Protein AF-A0A077LXI3-F1 (afdb_monomer_lite)

Foldseek 3Di:
DDDDPDDDDPVVVVVVVVPDDPVVVQVVVLVVVVVVDDDDDQDFDKDKDKDFDPPQADPVRATFIKIWIAGPVPRRTPDMDRQPHPPDRDPPPPPPDDDPDDPDDPDDDPDDDDDDDD

Structure (mmCIF, N/CA/C/O backbone):
data_AF-A0A077LXI3-F1
#
_entry.id   AF-A0A077LXI3-F1
#
loop_
_atom_site.group_PDB
_atom_site.id
_atom_site.type_symbol
_atom_site.label_atom_id
_atom_site.label_alt_id
_atom_site.label_comp_id
_atom_site.label_asym_id
_atom_site.label_entity_id
_atom_site.label_seq_id
_atom_site.pdbx_PDB_ins_code
_atom_site.Cartn_x
_atom_site.Cartn_y
_atom_site.Cartn_z
_atom_site.occupancy
_atom_site.B_iso_or_equiv
_atom_site.auth_seq_id
_atom_site.auth_comp_id
_atom_site.auth_asym_id
_atom_site.auth_atom_id
_atom_site.pdbx_PDB_model_num
ATOM 1 N N . MET A 1 1 ? -21.944 18.401 -13.894 1.00 43.88 1 MET A N 1
ATOM 2 C CA . MET A 1 1 ? -21.636 18.918 -12.540 1.00 43.88 1 MET A CA 1
ATOM 3 C C . MET A 1 1 ? -20.123 18.971 -12.383 1.00 43.88 1 MET A C 1
ATOM 5 O O . MET A 1 1 ? -19.502 17.958 -12.097 1.00 43.88 1 MET A O 1
ATOM 9 N N . GLY A 1 2 ? -19.521 20.111 -12.727 1.00 55.84 2 GLY A N 1
ATOM 10 C CA . GLY A 1 2 ? -18.070 20.259 -12.840 1.00 55.84 2 GLY A CA 1
ATOM 11 C C . GLY A 1 2 ? -17.396 20.485 -11.491 1.00 55.84 2 GLY A C 1
ATOM 12 O O . GLY A 1 2 ? -17.873 21.270 -10.671 1.00 55.84 2 GLY A O 1
ATOM 13 N N . ILE A 1 3 ? -16.256 19.830 -11.287 1.00 61.91 3 ILE A N 1
ATOM 14 C CA . ILE A 1 3 ? -15.313 20.156 -10.220 1.00 61.91 3 ILE A CA 1
ATOM 15 C C . ILE A 1 3 ? -14.849 21.593 -10.484 1.00 61.91 3 ILE A C 1
ATOM 17 O O . ILE A 1 3 ? -14.042 21.846 -11.379 1.00 61.91 3 ILE A O 1
ATOM 21 N N . ARG A 1 4 ? -15.386 22.568 -9.742 1.00 62.28 4 ARG A N 1
ATOM 22 C CA . ARG A 1 4 ? -14.757 23.894 -9.662 1.00 62.28 4 ARG A CA 1
ATOM 23 C C . ARG A 1 4 ? -13.306 23.670 -9.231 1.00 62.28 4 ARG A C 1
ATOM 25 O O . ARG A 1 4 ? -13.079 22.840 -8.358 1.00 62.28 4 ARG A O 1
ATOM 32 N N . ARG A 1 5 ? -12.345 24.379 -9.840 1.00 68.12 5 ARG A N 1
ATOM 33 C CA . ARG A 1 5 ? -10.881 24.264 -9.632 1.00 68.12 5 ARG A CA 1
ATOM 34 C C . ARG A 1 5 ? -10.416 24.629 -8.206 1.00 68.12 5 ARG A C 1
ATOM 36 O O . ARG A 1 5 ? -9.508 25.431 -8.026 1.00 68.12 5 ARG A O 1
ATOM 43 N N . ARG A 1 6 ? -11.054 24.088 -7.173 1.00 82.44 6 ARG A N 1
ATOM 44 C CA . ARG A 1 6 ? -10.680 24.231 -5.773 1.00 82.44 6 ARG A CA 1
ATOM 45 C C . ARG A 1 6 ? -10.464 22.822 -5.225 1.00 82.44 6 ARG A C 1
ATOM 47 O O . ARG A 1 6 ? -11.390 22.014 -5.305 1.00 82.44 6 ARG A O 1
ATOM 54 N N . PRO A 1 7 ? -9.263 22.502 -4.718 1.00 84.25 7 PRO A N 1
ATOM 55 C CA . PRO A 1 7 ? -9.005 21.186 -4.159 1.00 84.25 7 PRO A CA 1
ATOM 56 C C . PRO A 1 7 ? -9.970 20.915 -2.993 1.00 84.25 7 PRO A C 1
ATOM 58 O O . PRO A 1 7 ? -10.350 21.853 -2.280 1.00 84.25 7 PRO A O 1
ATOM 61 N N . PRO A 1 8 ? -10.401 19.657 -2.802 1.00 89.44 8 PRO A N 1
ATOM 62 C CA . PRO A 1 8 ? -11.262 19.296 -1.687 1.00 89.44 8 PRO A CA 1
ATOM 63 C C . PRO A 1 8 ? -10.577 19.634 -0.360 1.00 89.44 8 PRO A C 1
ATOM 65 O O . PRO A 1 8 ? -9.361 19.512 -0.215 1.00 89.44 8 PRO A O 1
ATOM 68 N N . SER A 1 9 ? -11.368 20.047 0.628 1.00 92.88 9 SER A N 1
ATOM 69 C CA . SER A 1 9 ? -10.856 20.262 1.978 1.00 92.88 9 SER A CA 1
ATOM 70 C C . SER A 1 9 ? -10.458 18.931 2.625 1.00 92.88 9 SER A C 1
ATOM 72 O O . SER A 1 9 ? -10.960 17.863 2.260 1.00 92.88 9 SER A O 1
ATOM 74 N N . LEU A 1 10 ? -9.587 18.989 3.634 1.00 93.75 10 LEU A 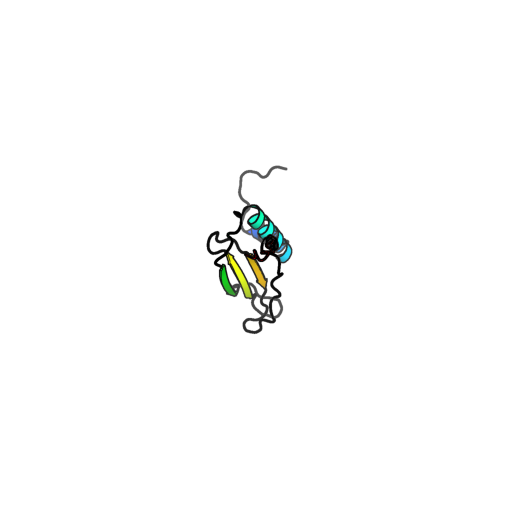N 1
ATOM 75 C CA . LEU A 1 10 ? -9.172 17.806 4.393 1.00 93.75 10 LEU A CA 1
ATOM 76 C C . LEU A 1 10 ? -10.364 16.975 4.923 1.00 93.75 10 LEU A C 1
ATOM 78 O O . LEU A 1 10 ? -10.335 15.754 4.762 1.00 93.75 10 LEU A O 1
ATOM 82 N N . PRO A 1 11 ? -11.436 17.568 5.495 1.00 95.75 11 PRO A N 1
ATOM 83 C CA . PRO A 1 11 ? -12.615 16.805 5.908 1.00 95.75 11 PRO A CA 1
ATOM 84 C C . PRO A 1 11 ? -13.286 16.039 4.765 1.00 95.75 11 PRO A C 1
ATOM 86 O O . PRO A 1 11 ? -13.737 14.913 4.973 1.00 95.75 11 PRO A O 1
ATOM 89 N N . THR A 1 12 ? -13.329 16.622 3.564 1.00 94.38 12 THR A N 1
ATOM 90 C CA . THR A 1 12 ? -13.887 15.968 2.375 1.00 94.38 12 THR A CA 1
ATOM 91 C C . THR A 1 12 ? -13.044 14.761 1.982 1.00 94.38 12 THR A C 1
ATOM 93 O O . THR A 1 12 ? -13.590 13.671 1.828 1.00 94.38 12 THR A O 1
ATOM 96 N N . VAL A 1 13 ? -11.719 14.923 1.903 1.00 93.38 13 VAL A N 1
ATOM 97 C CA . VAL A 1 13 ? -10.796 13.814 1.602 1.00 93.38 13 VAL A CA 1
ATOM 98 C C . VAL A 1 13 ? -10.927 12.704 2.645 1.00 93.38 13 VAL A C 1
ATOM 100 O O . VAL A 1 13 ? -11.098 11.540 2.295 1.00 93.38 13 VAL A O 1
ATOM 103 N N . ARG A 1 14 ? -10.930 13.061 3.935 1.00 92.50 14 ARG A N 1
ATOM 104 C CA . ARG A 1 14 ? -11.072 12.097 5.031 1.00 92.50 14 ARG A CA 1
ATOM 105 C C . ARG A 1 14 ? -12.376 11.308 4.938 1.00 92.50 14 ARG A C 1
ATOM 107 O O . ARG A 1 14 ? -12.354 10.101 5.138 1.00 92.50 14 ARG A O 1
ATOM 114 N N . ARG A 1 15 ? -13.502 11.965 4.647 1.00 94.94 15 ARG A N 1
ATOM 115 C CA . ARG A 1 15 ? -14.808 11.296 4.551 1.00 94.94 15 ARG A CA 1
ATOM 116 C C . ARG A 1 15 ? -14.838 10.272 3.420 1.00 94.94 15 ARG A C 1
ATOM 118 O O . ARG A 1 15 ? -15.344 9.178 3.628 1.00 94.94 15 ARG A O 1
ATOM 125 N N . VAL A 1 16 ? -14.273 10.617 2.264 1.00 94.12 16 VAL A N 1
ATOM 126 C CA . VAL A 1 16 ? -14.176 9.695 1.125 1.00 94.12 16 VAL A CA 1
ATOM 127 C C . VAL A 1 16 ? -13.303 8.497 1.486 1.00 94.12 16 VAL A C 1
ATOM 129 O O . VAL A 1 16 ? -13.747 7.368 1.339 1.00 94.12 16 VAL A O 1
ATOM 132 N N . LEU A 1 17 ? -12.105 8.726 2.032 1.00 92.19 17 LEU A N 1
ATOM 133 C CA . LEU A 1 17 ? -11.189 7.637 2.389 1.00 92.19 17 LEU A CA 1
ATOM 134 C C . LEU A 1 17 ? -11.747 6.703 3.471 1.00 92.19 17 LEU A C 1
ATOM 136 O O . LEU A 1 17 ? -11.456 5.515 3.448 1.00 92.19 17 LEU A O 1
ATOM 140 N N . LEU A 1 18 ? -12.559 7.213 4.402 1.00 91.69 18 LEU A N 1
ATOM 141 C CA . LEU A 1 18 ? -13.228 6.385 5.413 1.00 91.69 18 LEU A CA 1
ATOM 142 C C . LEU A 1 18 ? -14.401 5.563 4.858 1.00 91.69 18 LEU A C 1
ATOM 144 O O . LEU A 1 18 ? -14.842 4.635 5.528 1.00 91.69 18 LEU A O 1
ATOM 148 N N . GLY A 1 19 ? -14.927 5.917 3.684 1.00 94.25 19 GLY A N 1
ATOM 149 C CA . GLY A 1 19 ? -16.051 5.226 3.050 1.00 94.25 19 GLY A CA 1
ATOM 150 C C . GLY A 1 19 ? -15.650 4.161 2.027 1.00 94.25 19 GLY A C 1
ATOM 151 O O . GLY A 1 19 ? -16.532 3.525 1.459 1.00 94.25 19 GLY A O 1
ATOM 152 N N . VAL A 1 20 ? -14.355 3.983 1.758 1.00 94.44 20 VAL A N 1
ATOM 153 C CA . VAL A 1 20 ? -13.841 3.022 0.771 1.00 94.44 20 VAL A CA 1
ATOM 154 C C . VAL A 1 20 ? -13.243 1.815 1.490 1.00 94.44 20 VAL A C 1
ATOM 156 O O . VAL A 1 20 ? -12.597 1.965 2.528 1.00 94.44 20 VAL A O 1
ATOM 159 N N . ASP A 1 21 ? -13.441 0.622 0.926 1.00 90.88 21 ASP A N 1
ATOM 160 C CA . ASP A 1 21 ? -12.775 -0.590 1.398 1.00 90.88 21 ASP A CA 1
ATOM 161 C C . ASP A 1 21 ? -11.243 -0.438 1.248 1.00 90.88 21 ASP A C 1
ATOM 163 O O . ASP A 1 21 ? -10.752 -0.201 0.136 1.00 90.88 21 ASP A O 1
ATOM 167 N N . PRO A 1 22 ? -10.474 -0.537 2.346 1.00 87.06 22 PRO A N 1
ATOM 168 C CA . PRO A 1 22 ? -9.038 -0.288 2.318 1.00 87.06 22 PRO A CA 1
ATOM 169 C C . PRO A 1 22 ? -8.261 -1.335 1.513 1.00 87.06 22 PRO A C 1
ATOM 171 O O . PRO A 1 22 ? -7.255 -0.979 0.900 1.00 87.06 22 PRO A O 1
ATOM 174 N N . ASP A 1 23 ? -8.714 -2.590 1.481 1.00 88.19 23 ASP A N 1
ATOM 175 C CA . ASP A 1 23 ? -8.040 -3.666 0.754 1.00 88.19 23 ASP A CA 1
ATOM 176 C C . ASP A 1 23 ? -8.285 -3.523 -0.757 1.00 88.19 23 ASP A C 1
ATOM 178 O O . ASP A 1 23 ? -7.371 -3.711 -1.564 1.00 88.19 23 ASP A O 1
ATOM 182 N N . VAL A 1 24 ? -9.494 -3.106 -1.157 1.00 92.69 24 VAL A N 1
ATOM 183 C CA . VAL A 1 24 ? -9.801 -2.786 -2.563 1.00 92.69 24 VAL A CA 1
ATOM 184 C C . VAL A 1 24 ? -8.998 -1.575 -3.036 1.00 92.69 24 VAL A C 1
ATOM 186 O O . VAL A 1 24 ? -8.430 -1.605 -4.129 1.00 92.69 24 VAL A O 1
ATOM 189 N N . LEU A 1 25 ? -8.921 -0.515 -2.224 1.00 92.25 25 LEU A N 1
ATOM 190 C CA . LEU A 1 25 ? -8.135 0.673 -2.559 1.00 92.25 25 LEU A CA 1
ATOM 191 C C . LEU A 1 25 ? -6.647 0.335 -2.731 1.00 92.25 25 LEU A C 1
ATOM 193 O O . LEU A 1 25 ? -6.043 0.765 -3.713 1.00 92.25 25 LEU A O 1
ATOM 197 N N . ASP A 1 26 ? -6.072 -0.448 -1.813 1.00 89.94 26 ASP A N 1
ATOM 198 C CA . ASP A 1 26 ? -4.677 -0.899 -1.897 1.00 89.94 26 ASP A CA 1
ATOM 199 C C . ASP A 1 26 ? -4.430 -1.713 -3.175 1.00 89.94 26 ASP A C 1
ATOM 201 O O . ASP A 1 26 ? -3.482 -1.435 -3.910 1.00 89.94 26 ASP A O 1
ATOM 205 N N . ALA A 1 27 ? -5.333 -2.640 -3.515 1.00 90.25 27 ALA A N 1
ATOM 206 C CA . ALA A 1 27 ? -5.228 -3.451 -4.727 1.00 90.25 27 ALA A CA 1
ATOM 207 C C . ALA A 1 27 ? -5.280 -2.612 -6.016 1.00 90.25 27 ALA A C 1
ATOM 209 O O . ALA A 1 27 ? -4.481 -2.836 -6.928 1.00 90.25 27 ALA A O 1
ATOM 210 N N . VAL A 1 28 ? -6.189 -1.633 -6.097 1.00 94.62 28 VAL A N 1
ATOM 211 C CA . VAL A 1 28 ? -6.311 -0.743 -7.265 1.00 94.62 28 VAL A CA 1
ATOM 212 C C . VAL A 1 28 ? -5.075 0.141 -7.411 1.00 94.62 28 VAL A C 1
ATOM 214 O O . VAL A 1 28 ? -4.531 0.257 -8.510 1.00 94.62 28 VAL A O 1
ATOM 217 N N . LEU A 1 29 ? -4.599 0.738 -6.315 1.00 92.50 29 LEU A N 1
ATOM 218 C CA . LEU A 1 29 ? -3.390 1.562 -6.330 1.00 92.50 29 LEU A CA 1
ATOM 219 C C . LEU A 1 29 ? -2.157 0.738 -6.700 1.00 92.50 29 LEU A C 1
ATOM 221 O O . LEU A 1 29 ? -1.344 1.182 -7.509 1.00 92.50 29 LEU A O 1
ATOM 225 N N . HIS A 1 30 ? -2.036 -0.473 -6.157 1.00 91.12 30 HIS A N 1
ATOM 226 C CA . HIS A 1 30 ? -0.953 -1.385 -6.494 1.00 91.12 30 HIS A CA 1
ATOM 227 C C . HIS A 1 30 ? -0.983 -1.778 -7.977 1.00 91.12 30 HIS A C 1
ATOM 229 O O . HIS A 1 30 ? 0.049 -1.712 -8.644 1.00 91.12 30 HIS A O 1
ATOM 235 N N . ALA A 1 31 ? -2.156 -2.120 -8.521 1.00 92.38 31 ALA A N 1
ATOM 236 C CA . ALA A 1 31 ? -2.313 -2.449 -9.937 1.00 92.38 31 ALA A CA 1
ATOM 237 C C . ALA A 1 31 ? -1.964 -1.263 -10.850 1.00 92.38 31 ALA A C 1
ATOM 239 O O . ALA A 1 31 ? -1.264 -1.439 -11.847 1.00 92.38 31 ALA A O 1
ATOM 240 N N . TRP A 1 32 ? -2.400 -0.052 -10.491 1.00 94.81 32 TRP A N 1
ATOM 241 C CA . TRP A 1 32 ? -2.049 1.163 -11.223 1.00 94.81 32 TRP A CA 1
ATOM 242 C C . TRP A 1 32 ? -0.537 1.414 -11.212 1.00 94.81 32 TRP A C 1
ATOM 244 O O . TRP A 1 32 ? 0.061 1.591 -12.271 1.00 94.81 32 TRP A O 1
ATOM 254 N N . LEU A 1 33 ? 0.105 1.342 -10.041 1.00 93.25 33 LEU A N 1
ATOM 255 C CA . LEU A 1 33 ? 1.555 1.509 -9.927 1.00 93.25 33 LEU A CA 1
ATOM 256 C C . LEU A 1 33 ? 2.313 0.458 -10.742 1.00 93.25 33 LEU A C 1
ATOM 258 O O . LEU A 1 33 ? 3.256 0.805 -11.451 1.00 93.25 33 LEU A O 1
ATOM 262 N N . ALA A 1 34 ? 1.880 -0.804 -10.691 1.00 89.31 34 ALA A N 1
ATOM 263 C CA . ALA A 1 34 ? 2.469 -1.888 -11.468 1.00 89.31 34 ALA A CA 1
ATOM 264 C C . ALA A 1 34 ? 2.352 -1.652 -12.982 1.00 89.31 34 ALA A C 1
ATOM 266 O O . ALA A 1 34 ? 3.302 -1.932 -13.708 1.00 89.31 34 ALA A O 1
ATOM 267 N N . ALA A 1 35 ? 1.232 -1.093 -13.452 1.00 91.94 35 ALA A N 1
ATOM 268 C CA . ALA A 1 35 ? 1.038 -0.749 -14.860 1.00 91.94 35 ALA A CA 1
ATOM 269 C C . ALA A 1 35 ? 1.929 0.417 -15.326 1.00 91.94 35 ALA A C 1
ATOM 271 O O . ALA A 1 35 ? 2.272 0.496 -16.502 1.00 91.94 35 ALA A O 1
ATOM 272 N N . THR A 1 36 ? 2.317 1.313 -14.414 1.00 90.25 36 THR A N 1
ATOM 273 C CA . THR A 1 36 ? 3.232 2.435 -14.702 1.00 90.25 36 THR A CA 1
ATOM 274 C C . THR A 1 36 ? 4.708 2.108 -14.465 1.00 90.25 36 THR A C 1
ATOM 276 O O . THR A 1 36 ? 5.579 2.921 -14.772 1.00 90.25 36 THR A O 1
ATOM 279 N N . ALA A 1 37 ? 5.003 0.941 -13.890 1.00 88.69 37 ALA A N 1
ATOM 280 C CA . ALA A 1 37 ? 6.358 0.558 -13.536 1.00 88.69 37 ALA A CA 1
ATOM 281 C C . ALA A 1 37 ? 7.173 0.174 -14.784 1.00 88.69 37 ALA A C 1
ATOM 283 O O . ALA A 1 37 ? 6.643 -0.462 -15.699 1.00 88.69 37 ALA A O 1
ATOM 284 N N . PRO A 1 38 ? 8.481 0.484 -14.819 1.00 87.06 38 PRO A N 1
ATOM 285 C CA . PRO A 1 38 ? 9.363 -0.067 -15.839 1.00 87.06 38 PRO A CA 1
ATOM 286 C C . PRO A 1 38 ? 9.413 -1.597 -15.739 1.00 87.06 38 PRO A C 1
ATOM 288 O O . PRO A 1 38 ? 9.173 -2.180 -14.674 1.00 87.06 38 PRO A O 1
ATOM 291 N N . ALA A 1 39 ? 9.766 -2.252 -16.849 1.00 86.12 39 ALA A N 1
ATOM 292 C CA . ALA A 1 39 ? 9.926 -3.700 -16.878 1.00 86.12 39 ALA A CA 1
ATOM 293 C C . ALA A 1 39 ? 10.902 -4.158 -15.773 1.00 86.12 39 ALA A C 1
ATOM 295 O O . ALA A 1 39 ? 11.963 -3.551 -15.595 1.00 86.12 39 ALA A O 1
ATOM 296 N N . PRO A 1 40 ? 10.562 -5.212 -15.010 1.00 82.19 40 PRO A N 1
ATOM 297 C CA . PRO A 1 40 ? 11.417 -5.681 -13.934 1.00 82.19 40 PRO A CA 1
ATOM 298 C C . PRO A 1 40 ? 12.744 -6.205 -14.491 1.00 82.19 40 PRO A C 1
ATOM 300 O O . PRO A 1 40 ? 12.771 -6.968 -15.456 1.00 82.19 40 PRO A O 1
ATOM 303 N N . ALA A 1 41 ? 13.847 -5.830 -13.844 1.00 84.12 41 ALA A N 1
ATOM 304 C CA . ALA A 1 41 ? 15.147 -6.431 -14.106 1.00 84.12 41 ALA A CA 1
ATOM 305 C C . ALA A 1 41 ? 15.143 -7.932 -13.754 1.00 84.12 41 ALA A C 1
ATOM 307 O O . ALA A 1 41 ? 14.332 -8.396 -12.948 1.00 84.12 41 ALA A O 1
ATOM 308 N N . ALA A 1 42 ? 16.091 -8.688 -14.321 1.00 87.12 42 ALA A N 1
ATOM 309 C CA . ALA A 1 42 ? 16.244 -10.123 -14.050 1.00 87.12 42 ALA A CA 1
ATOM 310 C C . ALA A 1 42 ? 16.406 -10.433 -12.549 1.00 87.12 42 ALA A C 1
ATOM 312 O O . ALA A 1 42 ? 15.938 -11.464 -12.067 1.00 87.12 42 ALA A O 1
ATOM 313 N N . PHE A 1 43 ? 17.027 -9.508 -11.812 1.00 86.94 43 PHE A N 1
ATOM 314 C CA . PHE A 1 43 ? 17.099 -9.514 -10.358 1.00 86.94 43 PHE A CA 1
ATOM 315 C C . PHE A 1 43 ? 16.576 -8.191 -9.814 1.00 86.94 43 PHE A C 1
ATOM 317 O O . PHE A 1 43 ? 16.875 -7.126 -10.353 1.00 86.94 43 PHE A O 1
ATOM 324 N N . ARG A 1 44 ? 15.824 -8.260 -8.714 1.00 89.06 44 ARG A N 1
ATOM 325 C CA . ARG A 1 44 ? 15.265 -7.090 -8.039 1.00 89.06 44 ARG A CA 1
ATOM 326 C C . ARG A 1 44 ? 15.753 -7.044 -6.597 1.00 89.06 44 ARG A C 1
ATOM 328 O O . ARG A 1 44 ? 15.482 -7.958 -5.822 1.00 89.06 44 ARG A O 1
ATOM 335 N N . ALA A 1 45 ? 16.426 -5.957 -6.235 1.00 94.06 45 ALA A N 1
ATOM 336 C CA . ALA A 1 45 ? 16.695 -5.640 -4.839 1.00 94.06 45 ALA A CA 1
ATOM 337 C C . ALA A 1 45 ? 15.411 -5.114 -4.186 1.00 94.06 45 ALA A C 1
ATOM 339 O O . ALA A 1 45 ? 14.777 -4.193 -4.705 1.00 94.06 45 ALA A O 1
ATOM 340 N N . VAL A 1 46 ? 15.026 -5.691 -3.048 1.00 94.44 46 VAL A N 1
ATOM 341 C CA . VAL A 1 46 ? 13.810 -5.307 -2.326 1.00 94.44 46 VAL A CA 1
ATOM 342 C C . VAL A 1 46 ? 14.139 -4.838 -0.918 1.00 94.44 46 VAL A C 1
ATOM 344 O O . VAL A 1 46 ? 14.981 -5.419 -0.237 1.00 94.44 46 VAL A O 1
ATOM 347 N N . ALA A 1 47 ? 13.458 -3.785 -0.484 1.00 95.06 47 ALA A N 1
ATOM 348 C CA . ALA A 1 47 ? 13.411 -3.371 0.907 1.00 95.06 47 ALA A CA 1
ATOM 349 C C . ALA A 1 47 ? 12.169 -3.972 1.566 1.00 95.06 47 ALA A C 1
ATOM 351 O O . ALA A 1 47 ? 11.118 -4.091 0.936 1.00 95.06 47 ALA A O 1
ATOM 352 N N . VAL A 1 48 ? 12.295 -4.335 2.837 1.00 94.12 48 VAL A N 1
ATOM 353 C CA . VAL A 1 48 ? 11.214 -4.912 3.632 1.00 94.12 48 VAL A CA 1
ATOM 354 C C . VAL A 1 48 ? 11.083 -4.097 4.909 1.00 94.12 48 VAL A C 1
ATOM 356 O O . VAL A 1 48 ? 12.088 -3.837 5.567 1.00 94.12 48 VAL A O 1
ATOM 359 N N . ASP A 1 49 ? 9.865 -3.683 5.248 1.00 90.00 49 ASP A N 1
ATOM 360 C CA . ASP A 1 49 ? 9.613 -2.843 6.419 1.00 90.00 49 ASP A CA 1
ATOM 361 C C . ASP A 1 49 ? 8.328 -3.246 7.151 1.00 90.00 49 ASP A C 1
ATOM 363 O O . ASP A 1 49 ? 7.340 -3.670 6.551 1.00 90.00 49 ASP A O 1
ATOM 367 N N . GLY A 1 50 ? 8.352 -3.092 8.474 1.00 90.88 50 GLY A N 1
ATOM 368 C CA . GLY A 1 50 ? 7.235 -3.358 9.367 1.00 90.88 50 GLY A CA 1
ATOM 369 C C . GLY A 1 50 ? 6.825 -2.086 10.100 1.00 90.88 50 GLY A C 1
ATOM 370 O O . GLY A 1 50 ? 7.520 -1.639 11.011 1.00 90.88 50 GLY A O 1
ATOM 371 N N . LYS A 1 51 ? 5.659 -1.526 9.769 1.00 90.12 51 LYS A N 1
ATOM 372 C CA . LYS A 1 51 ? 5.152 -0.288 10.375 1.00 90.12 51 LYS A CA 1
ATOM 373 C C . LYS A 1 51 ? 4.008 -0.553 11.341 1.00 90.12 51 LYS A C 1
ATOM 375 O O . LYS A 1 51 ? 3.105 -1.338 11.080 1.00 90.12 51 LYS A O 1
ATOM 380 N N . THR A 1 52 ? 4.015 0.159 12.464 1.00 91.62 52 THR A N 1
ATOM 381 C CA . THR A 1 52 ? 2.861 0.229 13.371 1.00 91.62 52 TH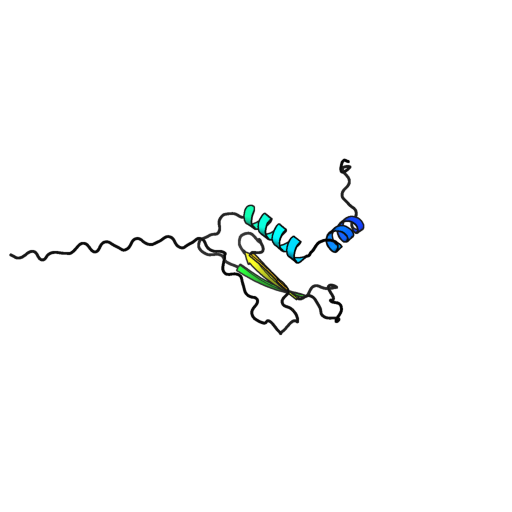R A CA 1
ATOM 382 C C . THR A 1 52 ? 2.150 1.555 13.151 1.00 91.62 52 THR A C 1
ATOM 384 O O . THR A 1 52 ? 2.707 2.612 13.447 1.00 91.62 52 THR A O 1
ATOM 387 N N . CYS A 1 53 ? 0.921 1.516 12.648 1.00 88.69 53 CYS A N 1
ATOM 388 C CA . CYS A 1 53 ? 0.169 2.721 12.323 1.00 88.69 53 CYS A CA 1
ATOM 389 C C . CYS A 1 53 ? -0.291 3.430 13.608 1.00 88.69 53 CYS A C 1
ATOM 391 O O . CYS A 1 53 ? -1.113 2.924 14.378 1.00 88.69 53 CYS A O 1
ATOM 393 N N . ARG A 1 54 ? 0.244 4.627 13.873 1.00 87.69 54 ARG A N 1
ATOM 394 C CA . ARG A 1 54 ? -0.170 5.446 15.022 1.00 87.69 54 ARG A CA 1
ATOM 395 C C . ARG A 1 54 ? -1.621 5.897 14.834 1.00 87.69 54 ARG A C 1
ATOM 397 O O . ARG A 1 54 ? -1.967 6.445 13.798 1.00 87.69 54 ARG A O 1
ATOM 404 N N . GLY A 1 55 ? -2.464 5.680 15.844 1.00 86.25 55 GLY A N 1
ATOM 405 C CA . GLY A 1 55 ? -3.877 6.084 15.819 1.00 86.25 55 GLY A CA 1
ATOM 406 C C . GLY A 1 55 ? -4.818 5.107 15.105 1.00 86.25 55 GLY A C 1
ATOM 407 O O . GLY A 1 55 ? -6.014 5.151 15.368 1.00 86.25 55 GLY A O 1
ATOM 408 N N . ALA A 1 56 ? -4.300 4.175 14.298 1.00 86.88 56 ALA A N 1
ATOM 409 C CA . ALA A 1 56 ? -5.087 3.102 13.693 1.00 86.88 56 ALA A CA 1
ATOM 410 C C . ALA A 1 56 ? -5.303 1.974 14.712 1.00 86.88 56 ALA A C 1
ATOM 412 O O . ALA A 1 56 ? -4.555 0.990 14.758 1.00 86.88 56 ALA A O 1
ATOM 413 N N . ARG A 1 57 ? -6.288 2.178 15.589 1.00 88.12 57 ARG A N 1
ATOM 414 C CA . ARG A 1 57 ? -6.738 1.187 16.567 1.00 88.12 57 ARG A CA 1
ATOM 415 C C . ARG A 1 57 ? -7.946 0.446 16.021 1.00 88.12 57 ARG A C 1
ATOM 417 O O . ARG A 1 57 ? -8.854 1.061 15.469 1.00 88.12 57 ARG A O 1
ATOM 424 N N . ARG A 1 58 ? -7.937 -0.865 16.189 1.00 85.06 58 ARG A N 1
ATOM 425 C CA . ARG A 1 58 ? -9.088 -1.720 15.936 1.00 85.06 58 ARG A CA 1
ATOM 426 C C . ARG A 1 58 ? -10.023 -1.718 17.170 1.00 85.06 58 ARG A C 1
ATOM 428 O O . ARG A 1 58 ? -9.625 -1.215 18.229 1.00 85.06 58 ARG A O 1
ATOM 435 N N . PRO A 1 59 ? -11.269 -2.222 17.048 1.00 86.88 59 PRO A N 1
ATOM 436 C CA . PRO A 1 59 ? -12.264 -2.174 18.131 1.00 86.88 59 PRO A CA 1
ATOM 437 C C . PRO A 1 59 ? -11.850 -2.892 19.425 1.00 86.88 59 PRO A C 1
ATOM 439 O O . PRO A 1 59 ? -12.253 -2.503 20.513 1.00 86.88 59 PRO A O 1
ATOM 442 N N . GLU A 1 60 ? -11.008 -3.912 19.313 1.00 86.50 60 GLU A N 1
ATOM 443 C CA . GLU A 1 60 ? -10.414 -4.686 20.412 1.00 86.50 60 GLU A CA 1
ATOM 444 C C . GLU A 1 60 ? -9.190 -3.998 21.070 1.00 86.50 60 GLU A C 1
ATOM 446 O O . GLU A 1 60 ? -8.505 -4.587 21.906 1.00 86.50 60 GLU A O 1
ATOM 451 N N . GLY A 1 61 ? -8.873 -2.758 20.674 1.00 87.12 61 GLY A N 1
ATOM 452 C CA . GLY A 1 61 ? -7.762 -1.958 21.187 1.00 87.12 61 GLY A CA 1
ATOM 453 C C . GLY A 1 61 ? -6.389 -2.259 20.575 1.00 87.12 61 GLY A C 1
ATOM 454 O O . GLY A 1 61 ? -5.417 -1.571 20.916 1.00 87.12 61 GLY A O 1
ATOM 455 N N . SER A 1 62 ? -6.279 -3.230 19.662 1.00 87.81 62 SER A N 1
ATOM 456 C CA . SER A 1 62 ? -5.011 -3.563 19.009 1.00 87.81 62 SER A CA 1
ATOM 457 C C . SER A 1 62 ? -4.640 -2.522 17.950 1.00 87.81 62 SER A C 1
ATOM 459 O O . SER A 1 62 ? -5.486 -1.794 17.423 1.00 87.81 62 SER A O 1
ATOM 461 N N . ARG A 1 63 ? -3.343 -2.397 17.657 1.00 89.88 63 ARG A N 1
ATOM 462 C CA . ARG A 1 63 ? -2.858 -1.490 16.610 1.00 89.88 63 ARG A CA 1
ATOM 463 C C . ARG A 1 63 ? -2.800 -2.219 15.276 1.00 89.88 63 ARG A C 1
ATOM 465 O O . ARG A 1 63 ? -2.494 -3.406 15.222 1.00 89.88 63 ARG A O 1
ATOM 472 N N . VAL A 1 64 ? -3.024 -1.482 14.195 1.00 89.00 64 VAL A N 1
ATOM 473 C CA . VAL A 1 64 ? -2.737 -1.978 12.849 1.00 89.00 64 VAL A CA 1
ATOM 474 C C . VAL A 1 64 ? -1.222 -2.044 12.652 1.00 89.00 64 VAL A C 1
ATOM 476 O O . VAL A 1 64 ? -0.518 -1.038 12.792 1.00 89.00 64 VAL A O 1
ATOM 479 N N . HIS A 1 65 ? -0.733 -3.239 12.329 1.00 89.56 65 HIS A N 1
ATOM 480 C CA . HIS A 1 65 ? 0.653 -3.483 11.954 1.00 89.56 65 HIS A CA 1
ATOM 481 C C . HIS A 1 65 ? 0.698 -3.885 10.484 1.00 89.56 65 HIS A C 1
ATOM 483 O O . HIS A 1 65 ? 0.035 -4.835 10.074 1.00 89.56 65 HIS A O 1
ATOM 489 N N . LEU A 1 66 ? 1.467 -3.151 9.694 1.00 90.00 66 LEU A N 1
ATOM 490 C CA . LEU A 1 66 ? 1.644 -3.390 8.272 1.00 90.00 66 LEU A CA 1
ATOM 491 C C . LEU A 1 66 ? 3.041 -3.939 8.029 1.00 90.00 66 LEU A C 1
ATOM 493 O O . LEU A 1 66 ? 4.001 -3.502 8.663 1.00 90.00 66 LEU A O 1
ATOM 497 N N . PHE A 1 67 ? 3.142 -4.878 7.102 1.00 92.75 67 PHE A N 1
ATOM 498 C CA . PHE A 1 67 ? 4.404 -5.376 6.582 1.00 92.75 67 PHE A CA 1
ATOM 499 C C . PHE A 1 67 ? 4.402 -5.167 5.077 1.00 92.75 67 PHE A C 1
ATOM 501 O O . PHE A 1 67 ? 3.456 -5.589 4.408 1.00 92.75 67 PHE A O 1
ATOM 508 N N . SER A 1 68 ? 5.418 -4.495 4.551 1.00 91.81 68 SER A N 1
ATOM 509 C CA . SER A 1 68 ? 5.492 -4.141 3.138 1.00 91.81 68 SER A CA 1
ATOM 510 C C . SER A 1 68 ? 6.830 -4.513 2.523 1.00 91.81 68 SER A C 1
ATOM 512 O O . SER A 1 68 ? 7.860 -4.588 3.195 1.00 91.81 68 SER A O 1
ATOM 514 N N . ILE A 1 69 ? 6.786 -4.758 1.216 1.00 94.44 69 ILE A N 1
ATOM 515 C CA . ILE A 1 69 ? 7.954 -4.994 0.374 1.00 94.44 69 ILE A CA 1
ATOM 516 C C . ILE A 1 69 ? 7.965 -3.913 -0.699 1.00 94.44 69 ILE A C 1
ATOM 518 O O . ILE A 1 69 ? 6.944 -3.661 -1.336 1.00 94.44 69 ILE A O 1
ATOM 522 N N . VAL A 1 70 ? 9.114 -3.286 -0.914 1.00 93.06 70 VAL A N 1
ATOM 523 C CA . VAL A 1 70 ? 9.286 -2.178 -1.855 1.00 93.06 70 VAL A CA 1
ATOM 524 C C . VAL A 1 70 ? 10.455 -2.485 -2.780 1.00 93.06 70 VAL A C 1
ATOM 526 O O . VAL A 1 70 ? 11.524 -2.882 -2.318 1.00 93.06 70 VAL A O 1
ATOM 529 N N . ASP A 1 71 ? 10.270 -2.308 -4.086 1.00 92.50 71 ASP A N 1
ATOM 530 C CA . ASP A 1 71 ? 11.372 -2.361 -5.047 1.00 92.50 71 ASP A CA 1
ATOM 531 C C . ASP A 1 71 ? 12.330 -1.200 -4.776 1.00 92.50 71 ASP A C 1
ATOM 533 O O . ASP A 1 71 ? 11.931 -0.034 -4.800 1.00 92.50 71 ASP A O 1
ATOM 537 N N . ARG A 1 72 ? 13.603 -1.496 -4.500 1.00 92.38 72 ARG A N 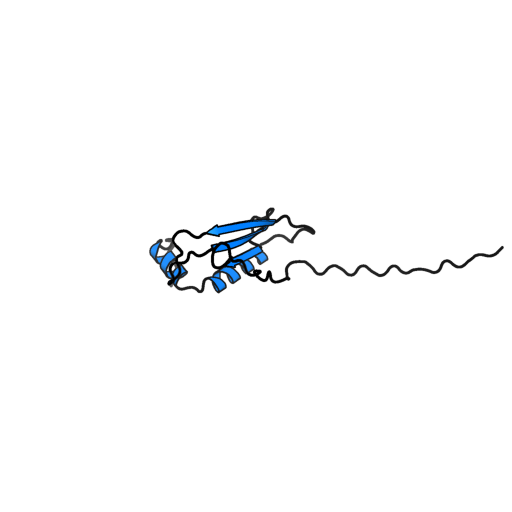1
ATOM 538 C CA . ARG A 1 72 ? 14.541 -0.454 -4.088 1.00 92.38 72 ARG A CA 1
ATOM 539 C C . ARG A 1 72 ? 14.899 0.506 -5.219 1.00 92.38 72 ARG A C 1
ATOM 541 O O . ARG A 1 72 ? 15.211 1.662 -4.925 1.00 92.38 72 ARG A O 1
ATOM 548 N N . ALA A 1 73 ? 14.852 0.037 -6.466 1.00 91.06 73 ALA A N 1
ATOM 549 C CA . ALA A 1 73 ? 15.213 0.831 -7.634 1.00 91.06 73 ALA A CA 1
ATOM 550 C C . ALA A 1 73 ? 14.138 1.873 -7.970 1.00 91.06 73 ALA A C 1
ATOM 552 O O . ALA A 1 73 ? 14.463 3.011 -8.289 1.00 91.06 73 ALA A O 1
ATOM 553 N N . THR A 1 74 ? 12.863 1.491 -7.871 1.00 90.50 74 THR A N 1
ATOM 554 C CA . THR A 1 74 ? 11.726 2.339 -8.272 1.00 90.50 74 THR A CA 1
ATOM 555 C C . THR A 1 74 ? 10.996 2.979 -7.093 1.00 90.50 74 THR A C 1
ATOM 557 O O . THR A 1 74 ? 10.261 3.943 -7.274 1.00 90.50 74 THR A O 1
ATOM 560 N N . GLY A 1 75 ? 11.162 2.442 -5.882 1.00 90.12 75 GLY A N 1
ATOM 561 C CA . GLY A 1 75 ? 10.380 2.837 -4.711 1.00 90.12 75 GLY A CA 1
ATOM 562 C C . GLY A 1 75 ? 8.931 2.337 -4.735 1.00 90.12 75 GLY A C 1
ATOM 563 O O . GLY A 1 75 ? 8.162 2.680 -3.839 1.00 90.12 75 GLY A O 1
ATOM 564 N N . ILE A 1 76 ? 8.544 1.525 -5.725 1.00 92.50 76 ILE A N 1
ATOM 565 C CA . ILE A 1 76 ? 7.174 1.024 -5.859 1.00 92.50 76 ILE A CA 1
ATOM 566 C C . ILE A 1 76 ? 6.935 -0.126 -4.863 1.00 92.50 76 ILE A C 1
ATOM 568 O O . ILE A 1 76 ? 7.721 -1.081 -4.829 1.00 92.50 76 ILE A O 1
ATOM 572 N N . PRO A 1 77 ? 5.853 -0.086 -4.060 1.00 91.19 77 PRO A N 1
ATOM 573 C CA . PRO A 1 77 ? 5.470 -1.205 -3.211 1.00 91.19 77 PRO A CA 1
ATOM 574 C C . PRO A 1 77 ? 5.049 -2.412 -4.058 1.00 91.19 77 PRO A C 1
ATOM 576 O O . PRO A 1 77 ? 4.139 -2.334 -4.880 1.00 91.19 77 PRO A O 1
ATOM 579 N N . LEU A 1 78 ? 5.702 -3.548 -3.821 1.00 91.19 78 LEU A N 1
ATOM 580 C CA . LEU A 1 78 ? 5.396 -4.840 -4.445 1.00 91.19 78 LEU A CA 1
ATOM 581 C C . LEU A 1 78 ? 4.242 -5.569 -3.759 1.00 91.19 78 LEU A C 1
ATOM 583 O O . LEU A 1 78 ? 3.693 -6.519 -4.306 1.00 91.19 78 LEU A O 1
ATOM 587 N N . GLY A 1 79 ? 3.916 -5.150 -2.543 1.00 89.94 79 GLY A N 1
ATOM 588 C CA . GLY A 1 79 ? 2.811 -5.676 -1.769 1.00 89.94 79 GLY A CA 1
ATOM 589 C C . GLY A 1 79 ? 2.899 -5.215 -0.325 1.00 89.94 79 GLY A C 1
ATOM 590 O O . GLY A 1 79 ? 3.984 -4.948 0.204 1.00 89.94 79 GLY A O 1
ATOM 591 N N . GLN A 1 80 ? 1.740 -5.137 0.312 1.00 90.94 80 GLN A N 1
ATOM 592 C CA . GLN A 1 80 ? 1.601 -4.833 1.721 1.00 90.94 80 GLN A CA 1
ATOM 593 C C . GLN A 1 80 ? 0.529 -5.737 2.315 1.00 90.94 80 GLN A C 1
ATOM 595 O O . GLN A 1 80 ? -0.450 -6.080 1.662 1.00 90.94 80 GLN A O 1
ATOM 600 N N . VAL A 1 81 ? 0.728 -6.151 3.560 1.00 89.62 81 VAL A N 1
ATOM 601 C CA . VAL A 1 81 ? -0.250 -6.955 4.289 1.00 89.62 81 VAL A CA 1
ATOM 602 C C . VAL A 1 81 ? -0.432 -6.417 5.694 1.00 89.62 81 VAL A C 1
ATOM 604 O O . VAL A 1 81 ? 0.508 -5.921 6.322 1.00 89.62 81 VAL A O 1
ATOM 607 N N . ASN A 1 82 ? -1.643 -6.572 6.218 1.00 88.00 82 ASN A N 1
ATOM 608 C CA . ASN A 1 82 ? -1.885 -6.409 7.639 1.00 88.00 82 ASN A CA 1
ATOM 609 C C . ASN A 1 82 ? -1.347 -7.639 8.384 1.00 88.00 82 ASN A C 1
ATOM 611 O O . ASN A 1 82 ? -1.907 -8.730 8.297 1.00 88.00 82 ASN A O 1
ATOM 615 N N . ALA A 1 83 ? -0.253 -7.463 9.119 1.00 82.50 83 ALA A N 1
ATOM 616 C CA . ALA A 1 83 ? 0.466 -8.536 9.799 1.00 82.50 83 ALA A CA 1
ATOM 617 C C . ALA A 1 83 ? -0.204 -8.992 11.111 1.00 82.50 83 ALA A C 1
ATOM 619 O O . ALA A 1 83 ? 0.338 -9.840 11.819 1.00 82.50 83 ALA A O 1
ATOM 620 N N . GLY A 1 84 ? -1.374 -8.444 11.459 1.00 77.00 84 GLY A N 1
ATOM 621 C CA . GLY A 1 84 ? -2.041 -8.750 12.721 1.00 77.00 84 GLY A CA 1
ATOM 622 C C . GLY A 1 84 ? -1.266 -8.185 13.911 1.00 77.00 84 GLY A C 1
ATOM 623 O O . GLY A 1 84 ? -0.710 -7.096 13.828 1.00 77.00 84 GLY A O 1
ATOM 624 N N . ARG A 1 85 ? -1.247 -8.888 15.047 1.00 68.44 85 ARG A N 1
ATOM 625 C CA . ARG A 1 85 ? -0.573 -8.410 16.265 1.00 68.44 85 ARG A CA 1
ATOM 626 C C . ARG A 1 85 ? 0.950 -8.496 16.105 1.00 68.44 85 ARG A C 1
ATOM 628 O O . ARG A 1 85 ? 1.477 -9.531 15.697 1.00 68.44 85 ARG A O 1
ATOM 635 N N . ARG A 1 86 ? 1.672 -7.434 16.483 1.00 60.59 86 ARG A N 1
ATOM 636 C CA . ARG A 1 86 ? 3.147 -7.417 16.480 1.00 60.59 86 ARG A CA 1
ATOM 637 C C . ARG A 1 86 ? 3.701 -8.602 17.277 1.00 60.59 86 ARG A C 1
ATOM 639 O O . ARG A 1 86 ? 3.348 -8.765 18.440 1.00 60.59 86 ARG A O 1
ATOM 646 N N . GLY A 1 87 ? 4.558 -9.401 16.641 1.00 57.19 87 GLY A N 1
ATOM 647 C CA . GLY A 1 87 ? 5.188 -10.585 17.239 1.00 57.19 87 GLY A CA 1
ATOM 648 C C . GLY A 1 87 ? 4.499 -11.922 16.941 1.00 57.19 87 GLY A C 1
ATOM 649 O O . GLY A 1 87 ? 5.052 -12.954 17.296 1.00 57.19 87 GLY A O 1
ATOM 650 N N . LEU A 1 88 ? 3.344 -11.934 16.262 1.00 50.12 88 LEU A N 1
ATOM 651 C CA . LEU A 1 88 ? 2.641 -13.166 15.883 1.00 50.12 88 LEU A CA 1
ATOM 652 C C . LEU A 1 88 ? 2.398 -13.225 14.365 1.00 50.12 88 LEU A C 1
ATOM 654 O O . LEU A 1 88 ? 1.262 -13.251 13.901 1.00 50.12 88 LEU A O 1
ATOM 658 N N . THR A 1 89 ? 3.459 -13.226 13.559 1.00 49.12 89 THR A N 1
ATOM 659 C CA . THR A 1 89 ? 3.318 -13.437 12.111 1.00 49.12 89 THR A CA 1
ATOM 660 C C . THR A 1 89 ? 3.125 -14.925 11.819 1.00 49.12 89 THR A C 1
ATOM 662 O O . THR A 1 89 ? 4.093 -15.677 11.730 1.00 49.12 89 THR A O 1
ATOM 665 N N . ARG A 1 90 ? 1.875 -15.366 11.618 1.00 46.53 90 ARG A N 1
ATOM 666 C CA . ARG A 1 90 ? 1.623 -16.537 10.760 1.00 46.53 90 ARG A CA 1
ATOM 667 C C . ARG A 1 90 ? 1.968 -16.125 9.335 1.00 46.53 90 ARG A C 1
ATOM 669 O O . ARG A 1 90 ? 1.519 -15.068 8.903 1.00 46.53 90 ARG A O 1
ATOM 676 N N . ASN A 1 91 ? 2.769 -16.944 8.651 1.00 41.22 91 ASN A N 1
ATOM 677 C CA . ASN A 1 91 ? 3.249 -16.752 7.280 1.00 41.22 91 ASN A CA 1
ATOM 678 C C . ASN A 1 91 ? 2.223 -16.019 6.407 1.00 41.22 91 ASN A C 1
ATOM 680 O O . ASN A 1 91 ? 1.265 -16.628 5.922 1.00 41.22 91 ASN A O 1
ATOM 684 N N . ALA A 1 92 ? 2.425 -14.711 6.216 1.00 49.25 92 ALA A N 1
ATOM 685 C CA . ALA A 1 92 ? 1.680 -13.951 5.232 1.00 49.25 92 ALA A CA 1
ATOM 686 C C . ALA A 1 92 ? 1.978 -14.609 3.889 1.00 49.25 92 ALA A C 1
ATOM 688 O O . ALA A 1 92 ? 3.125 -14.656 3.441 1.00 49.25 92 ALA A O 1
ATOM 689 N N . ARG A 1 93 ? 0.960 -15.240 3.308 1.00 46.22 93 ARG A N 1
ATOM 690 C CA . ARG A 1 93 ? 1.103 -16.011 2.081 1.00 46.22 93 ARG A CA 1
ATOM 691 C C . ARG A 1 93 ? 1.365 -15.012 0.956 1.00 46.22 93 ARG A C 1
ATOM 693 O O . ARG A 1 93 ? 0.431 -14.491 0.359 1.00 46.22 93 ARG A O 1
ATOM 700 N N . VAL A 1 94 ? 2.641 -14.720 0.702 1.00 49.69 94 VAL A N 1
ATOM 701 C CA . VAL A 1 94 ? 3.086 -13.985 -0.482 1.00 49.69 94 VAL A CA 1
ATOM 702 C C . VAL A 1 94 ? 2.560 -14.769 -1.676 1.00 49.69 94 VAL A C 1
ATOM 704 O O . VAL A 1 94 ? 2.953 -15.919 -1.896 1.00 49.69 94 VAL A O 1
ATOM 707 N N . ARG A 1 95 ? 1.601 -14.192 -2.407 1.00 43.84 95 ARG A N 1
ATOM 708 C CA . ARG A 1 95 ? 1.128 -14.776 -3.660 1.00 43.84 95 ARG A CA 1
ATOM 709 C C . ARG A 1 95 ? 2.341 -14.878 -4.586 1.00 43.84 95 ARG A C 1
ATOM 711 O O . ARG A 1 95 ? 2.898 -13.865 -4.999 1.00 43.84 95 ARG A O 1
ATOM 718 N N . ARG A 1 96 ? 2.785 -16.107 -4.870 1.00 41.38 96 ARG A N 1
ATOM 719 C CA . ARG A 1 96 ? 3.786 -16.375 -5.908 1.00 41.38 96 ARG A CA 1
ATOM 720 C C . ARG A 1 96 ? 3.169 -15.939 -7.232 1.00 41.38 96 ARG A C 1
ATOM 722 O O . ARG A 1 96 ? 2.266 -16.607 -7.719 1.00 41.38 96 ARG A O 1
ATOM 729 N N . GLY A 1 97 ? 3.607 -14.811 -7.775 1.00 43.47 97 GLY A N 1
ATOM 730 C CA . GLY A 1 97 ? 3.036 -14.318 -9.025 1.00 43.47 97 GLY A CA 1
ATOM 731 C C . GLY A 1 97 ? 3.770 -13.160 -9.679 1.00 43.47 97 GLY A C 1
ATOM 732 O O . GLY A 1 97 ? 3.169 -12.498 -10.510 1.00 43.47 97 GLY A O 1
ATOM 733 N N . ILE A 1 98 ? 5.028 -12.877 -9.324 1.00 45.75 98 ILE A N 1
ATOM 734 C CA . ILE A 1 98 ? 5.774 -11.794 -9.979 1.00 45.75 98 ILE A CA 1
ATOM 735 C C . ILE A 1 98 ? 7.173 -12.281 -10.344 1.00 45.75 98 ILE A C 1
ATOM 737 O O . ILE A 1 98 ? 8.142 -12.120 -9.607 1.00 45.75 98 ILE A O 1
ATOM 741 N N . GLY A 1 99 ? 7.239 -12.915 -11.505 1.00 44.69 99 GLY A N 1
ATOM 742 C CA . GLY A 1 99 ? 8.445 -13.165 -12.275 1.00 44.69 99 GLY A CA 1
ATOM 743 C C . GLY A 1 99 ? 8.005 -13.564 -13.683 1.00 44.69 99 GLY A C 1
ATOM 744 O O . GLY A 1 99 ? 7.039 -14.324 -13.792 1.00 44.69 99 GLY A O 1
ATOM 745 N N . PRO A 1 100 ? 8.631 -13.051 -14.757 1.00 42.25 100 PRO A N 1
ATOM 746 C CA . PRO A 1 100 ? 8.353 -13.570 -16.088 1.00 42.25 100 PRO A CA 1
ATOM 747 C C . PRO A 1 100 ? 8.641 -15.076 -16.094 1.00 42.25 100 PRO A C 1
ATOM 749 O O . PRO A 1 100 ? 9.586 -15.537 -15.442 1.00 42.25 100 PRO A O 1
ATOM 752 N N . ALA A 1 101 ? 7.802 -15.844 -16.793 1.00 49.88 101 ALA A N 1
ATOM 753 C CA . ALA A 1 101 ? 8.054 -17.258 -17.027 1.00 49.88 101 ALA A CA 1
ATOM 754 C C . ALA A 1 101 ? 9.492 -17.417 -17.538 1.00 49.88 101 ALA A C 1
ATOM 756 O O . ALA A 1 101 ? 9.913 -16.704 -18.452 1.00 49.88 101 ALA A O 1
ATOM 757 N N . ARG A 1 102 ? 10.271 -18.303 -16.901 1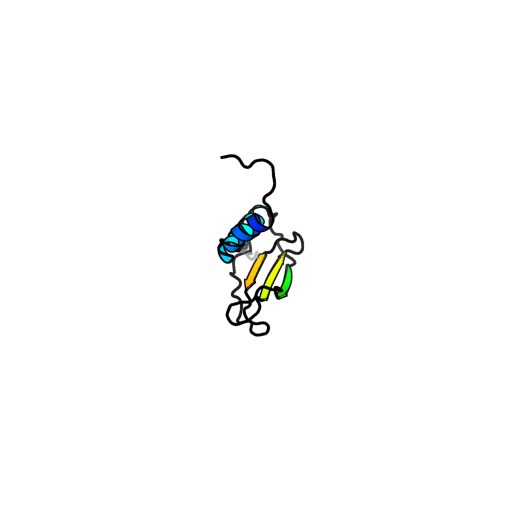.00 46.75 102 ARG A N 1
ATOM 758 C CA . ARG A 1 102 ? 11.617 -18.622 -17.383 1.00 46.75 102 ARG A CA 1
ATOM 759 C C . ARG A 1 102 ? 11.480 -19.078 -18.839 1.00 46.75 102 ARG A C 1
ATOM 761 O O . ARG A 1 102 ? 10.686 -19.986 -19.071 1.00 46.75 102 ARG A O 1
ATOM 768 N N . PRO A 1 103 ? 12.210 -18.484 -19.795 1.00 50.03 103 PRO A N 1
ATOM 769 C CA . PRO A 1 103 ? 12.181 -18.983 -21.157 1.00 50.03 103 PRO A CA 1
ATOM 770 C C . PRO A 1 103 ? 12.740 -20.407 -21.170 1.00 50.03 103 PRO A C 1
ATOM 772 O O . PRO A 1 103 ? 13.760 -20.687 -20.525 1.00 50.03 103 PRO A O 1
ATOM 775 N N . ASP A 1 104 ? 12.049 -21.296 -21.880 1.00 53.31 104 ASP A N 1
ATOM 776 C CA . ASP A 1 104 ? 12.497 -22.664 -22.106 1.00 53.31 104 ASP A CA 1
ATOM 777 C C . ASP A 1 104 ? 13.890 -22.631 -22.736 1.00 53.31 104 ASP A C 1
ATOM 779 O O . ASP A 1 104 ? 14.093 -22.119 -23.838 1.00 53.31 104 ASP A O 1
ATOM 783 N N . ARG A 1 105 ? 14.882 -23.171 -22.021 1.00 50.41 105 ARG A N 1
ATOM 784 C CA . ARG A 1 105 ? 16.179 -23.460 -22.632 1.00 50.41 105 ARG A CA 1
ATOM 785 C C . ARG A 1 105 ? 15.958 -24.582 -23.645 1.00 50.41 105 ARG A C 1
ATOM 787 O O . ARG A 1 105 ? 15.521 -25.657 -23.228 1.00 50.41 105 ARG A O 1
ATOM 794 N N . PRO A 1 106 ? 16.297 -24.401 -24.931 1.00 53.06 106 PRO A N 1
ATOM 795 C CA . PRO A 1 106 ? 16.256 -25.508 -25.868 1.00 53.06 106 PRO A CA 1
ATOM 796 C C . PRO A 1 106 ? 17.212 -26.606 -25.385 1.00 53.06 106 PRO A C 1
ATOM 798 O O . PRO A 1 106 ? 18.379 -26.350 -25.071 1.00 53.06 106 PRO A O 1
ATOM 801 N N . ARG A 1 107 ? 16.692 -27.836 -25.282 1.00 52.75 107 ARG A N 1
ATOM 802 C CA . ARG A 1 107 ? 17.490 -29.048 -25.058 1.00 52.75 107 ARG A CA 1
ATOM 803 C C . ARG A 1 107 ? 18.550 -29.106 -26.156 1.00 52.75 107 ARG A C 1
ATOM 805 O O . ARG A 1 107 ? 18.201 -29.208 -27.326 1.00 52.75 107 ARG A O 1
ATOM 812 N N . GLY A 1 108 ? 19.822 -29.030 -25.770 1.00 48.19 108 GLY A N 1
ATOM 813 C CA . GLY A 1 108 ? 20.937 -29.179 -26.697 1.00 48.19 108 GLY A CA 1
ATOM 814 C C . GLY A 1 108 ? 20.822 -30.491 -27.469 1.00 48.19 108 GLY A C 1
ATOM 815 O O . GLY A 1 108 ? 20.770 -31.566 -26.867 1.00 48.19 108 GLY A O 1
ATOM 816 N N . ASP A 1 109 ? 20.765 -30.374 -28.793 1.00 52.09 109 ASP A N 1
ATOM 817 C CA . ASP A 1 109 ? 20.869 -31.477 -29.739 1.00 52.09 109 ASP A CA 1
ATOM 818 C C . ASP A 1 109 ? 22.252 -32.121 -29.576 1.00 52.09 109 ASP A C 1
ATOM 820 O O . ASP A 1 109 ? 23.277 -31.581 -29.999 1.00 52.09 109 ASP A O 1
ATOM 824 N N . ARG A 1 110 ? 22.297 -33.264 -28.883 1.00 53.97 110 ARG A N 1
ATOM 825 C CA . ARG A 1 110 ? 23.481 -34.123 -28.840 1.00 53.97 110 ARG A CA 1
ATOM 826 C C . ARG A 1 110 ? 23.598 -34.809 -30.194 1.00 53.97 110 ARG A C 1
ATOM 828 O O . ARG A 1 110 ? 23.218 -35.971 -30.341 1.00 53.97 110 ARG A O 1
ATOM 835 N N . ARG A 1 111 ? 24.163 -34.106 -31.176 1.00 51.41 111 ARG A N 1
ATOM 836 C CA . ARG A 1 111 ? 24.658 -34.758 -32.387 1.00 51.41 111 ARG A CA 1
ATOM 837 C C . ARG A 1 111 ? 25.700 -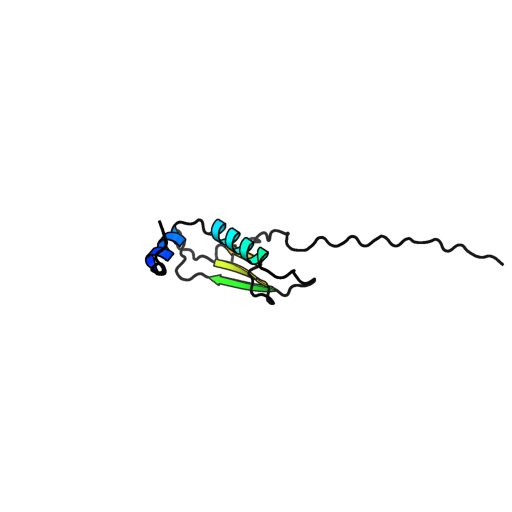35.797 -31.981 1.00 51.41 111 ARG A C 1
ATOM 839 O O . ARG A 1 111 ? 26.720 -35.477 -31.373 1.00 51.41 111 ARG A O 1
ATOM 846 N N . ARG A 1 112 ? 25.374 -37.055 -32.284 1.00 51.75 112 ARG A N 1
ATOM 847 C CA . ARG A 1 112 ? 26.250 -38.227 -32.203 1.00 51.75 112 ARG A CA 1
ATOM 848 C C . ARG A 1 112 ? 27.601 -37.906 -32.835 1.00 51.75 112 A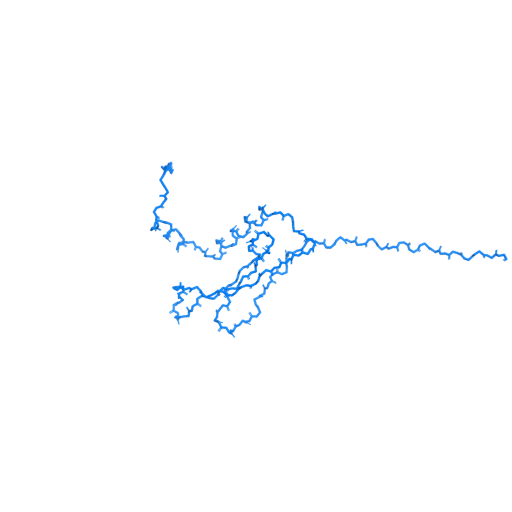RG A C 1
ATOM 850 O O . ARG A 1 112 ? 27.661 -37.583 -34.017 1.00 51.75 112 ARG A O 1
ATOM 857 N N . VAL A 1 113 ? 28.666 -38.080 -32.066 1.00 57.75 113 VAL A N 1
ATOM 858 C CA . VAL A 1 113 ? 30.004 -38.293 -32.617 1.00 57.75 113 VAL A CA 1
ATOM 859 C C . VAL A 1 113 ? 30.044 -39.753 -33.077 1.00 57.75 113 VAL A C 1
ATOM 861 O O . VAL A 1 113 ? 29.829 -40.655 -32.267 1.00 57.75 113 VAL A O 1
ATOM 864 N N . MET A 1 114 ? 30.223 -39.984 -34.378 1.00 52.53 114 MET A N 1
ATOM 865 C CA . MET A 1 114 ? 30.518 -41.313 -34.928 1.00 52.53 114 MET A CA 1
ATOM 866 C C . MET A 1 114 ? 32.028 -41.565 -34.827 1.00 52.53 114 MET A C 1
ATOM 868 O O . MET A 1 114 ? 32.792 -40.620 -35.037 1.00 52.53 114 MET A O 1
ATOM 872 N N . PRO A 1 115 ? 32.487 -42.793 -34.527 1.00 57.03 115 PRO A N 1
ATOM 873 C CA . PRO A 1 115 ? 33.907 -43.103 -34.572 1.00 57.03 115 PRO A CA 1
ATOM 874 C C . PRO A 1 115 ? 34.351 -43.237 -36.034 1.00 57.03 115 PRO A C 1
ATOM 876 O O . PRO A 1 115 ? 33.705 -43.918 -36.829 1.00 57.03 115 PRO A O 1
ATOM 879 N N . MET A 1 116 ? 35.453 -42.576 -36.382 1.00 46.97 116 MET A N 1
ATOM 880 C CA . MET A 1 116 ? 36.153 -42.775 -37.647 1.00 46.97 116 MET A CA 1
ATOM 881 C C . MET A 1 116 ? 37.230 -43.834 -37.400 1.00 46.97 116 MET A C 1
ATOM 883 O O . MET A 1 116 ? 38.129 -43.615 -36.591 1.00 46.97 116 MET A O 1
ATOM 887 N N . SER A 1 117 ? 37.098 -44.994 -38.040 1.00 58.44 117 SER A N 1
ATOM 888 C CA . SER A 1 117 ? 38.154 -46.005 -38.110 1.00 58.44 117 SER A CA 1
ATOM 889 C C . SER A 1 117 ? 39.062 -45.719 -39.303 1.00 58.44 117 SER A C 1
ATOM 891 O O . SER A 1 117 ? 38.560 -45.552 -40.415 1.00 58.44 117 SER A O 1
ATOM 893 N N . ALA A 1 118 ? 40.370 -45.720 -39.059 1.00 52.81 118 ALA A N 1
ATOM 894 C CA . ALA A 1 118 ? 41.420 -46.187 -39.962 1.00 52.81 118 ALA A CA 1
ATOM 895 C C . ALA A 1 118 ? 42.627 -46.582 -39.103 1.00 52.81 118 ALA A C 1
ATOM 897 O O . ALA A 1 118 ? 42.965 -45.787 -38.196 1.00 52.81 118 ALA A O 1
#

Sequence (118 aa):
MGIRRRPPSLPTVRRVLLGVDPDVLDAVLHAWLAATAPAPAAFRAVAVDGKTCRGARRPEGSRVHLFSIVDRATGIPLGQVNAGRRGLTRNARVRRGIGPARPDRPRGDRRRVMPMSA

Radius of gyration: 24.32 Å; chains: 1; bounding box: 63×70×61 Å

Organism: NCBI:txid1194083

Secondary structure (DSSP, 8-state):
----SSPPPHHHHHHHHHTS-HHHHHHHHHHHHHHHSPPPPSS--EEEEEEEEEEEE-TTSPEEEEEEEEETTT--EEEEEE--STT--------S--SPPPPPPPPP--PPPPP---

pLDDT: mean 77.42, std 18.79, range [41.22, 95.75]